Protein AF-A0A3M0ZA33-F1 (afdb_monomer)

Structure (mmCIF, N/CA/C/O backbone):
data_AF-A0A3M0ZA33-F1
#
_entry.id   AF-A0A3M0ZA33-F1
#
loop_
_atom_site.group_PDB
_atom_site.id
_atom_site.type_symbol
_atom_site.label_atom_id
_atom_site.label_alt_id
_atom_site.label_comp_id
_atom_site.label_asym_id
_atom_site.label_entity_id
_atom_site.label_seq_id
_atom_site.pdbx_PDB_ins_code
_atom_site.Cartn_x
_atom_site.Cartn_y
_atom_site.Cartn_z
_atom_site.occupancy
_atom_site.B_iso_or_equiv
_atom_site.auth_seq_id
_atom_site.auth_comp_id
_atom_site.auth_asym_id
_atom_site.auth_atom_id
_atom_site.pdbx_PDB_model_num
ATOM 1 N N . MET A 1 1 ? -19.987 24.456 12.838 1.00 67.31 1 MET A N 1
ATOM 2 C CA . MET A 1 1 ? -18.966 23.766 13.658 1.00 67.31 1 MET A CA 1
ATOM 3 C C . MET A 1 1 ? -17.889 23.270 12.696 1.00 67.31 1 MET A C 1
ATOM 5 O O . MET A 1 1 ? -18.272 22.748 11.658 1.00 67.31 1 MET A O 1
ATOM 9 N N . ARG A 1 2 ? -16.591 23.514 12.932 1.00 78.69 2 ARG A N 1
ATOM 10 C CA . ARG A 1 2 ? -15.532 22.950 12.068 1.00 78.69 2 ARG A CA 1
ATOM 11 C C . ARG A 1 2 ? -15.265 21.518 12.525 1.00 78.69 2 ARG A C 1
ATOM 13 O O . ARG A 1 2 ? -15.065 21.309 13.717 1.00 78.69 2 ARG A O 1
ATOM 20 N N . HIS A 1 3 ? -15.289 20.563 11.603 1.00 82.31 3 HIS A N 1
ATOM 21 C CA . HIS A 1 3 ? -14.867 19.199 11.903 1.00 82.31 3 HIS A CA 1
ATOM 22 C C . HIS A 1 3 ? -13.353 19.179 12.175 1.00 82.31 3 HIS A C 1
ATOM 24 O O . HIS A 1 3 ? -12.623 19.947 11.538 1.00 82.31 3 HIS A O 1
ATOM 30 N N . PRO A 1 4 ? -12.877 18.360 13.128 1.00 87.25 4 PRO A N 1
ATOM 31 C CA . PRO A 1 4 ? -11.447 18.200 13.361 1.00 87.25 4 PRO A CA 1
ATOM 32 C C . PRO A 1 4 ? -10.762 17.607 12.120 1.00 87.25 4 PRO A C 1
ATOM 34 O O . PRO A 1 4 ? -11.364 16.828 11.382 1.00 87.25 4 PRO A O 1
ATOM 37 N N . ILE A 1 5 ? -9.507 18.000 11.888 1.00 91.44 5 ILE A N 1
ATOM 38 C CA . ILE A 1 5 ? -8.664 17.492 10.798 1.00 91.44 5 ILE A CA 1
ATOM 39 C C . ILE A 1 5 ? -7.505 16.730 11.431 1.00 91.44 5 ILE A C 1
ATOM 41 O O . ILE A 1 5 ? -6.729 17.313 12.189 1.00 91.44 5 ILE A O 1
ATOM 45 N N . PHE A 1 6 ? -7.373 15.452 11.085 1.00 93.38 6 PHE A N 1
ATOM 46 C CA . PHE A 1 6 ? -6.286 14.587 11.537 1.00 93.38 6 PHE A CA 1
ATOM 47 C C . PHE A 1 6 ? -5.351 14.264 10.370 1.00 93.38 6 PHE A C 1
ATOM 49 O O . PHE A 1 6 ? -5.791 1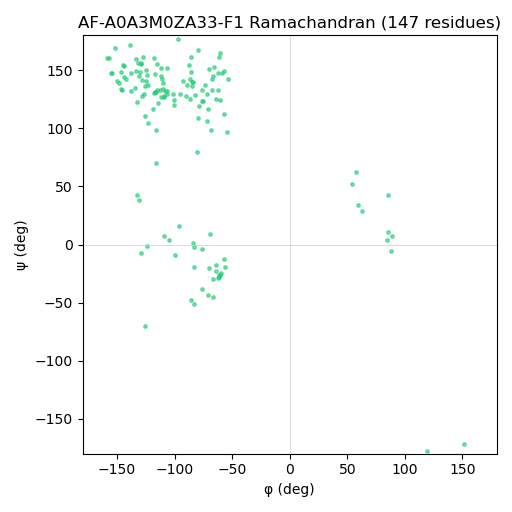4.063 9.239 1.00 93.38 6 PHE A O 1
ATOM 56 N N . SER A 1 7 ? -4.044 14.263 10.633 1.00 93.94 7 SER A N 1
ATOM 57 C CA . SER A 1 7 ? -3.027 13.918 9.634 1.00 93.94 7 SER A CA 1
ATOM 58 C C . SER A 1 7 ? -2.661 12.446 9.758 1.00 93.94 7 SER A C 1
ATOM 60 O O . SER A 1 7 ? -2.321 12.003 10.848 1.00 93.94 7 SER A O 1
ATOM 62 N N . ILE A 1 8 ? -2.686 11.719 8.641 1.00 96.12 8 ILE A N 1
ATOM 63 C CA . ILE A 1 8 ? -2.324 10.295 8.608 1.00 96.12 8 ILE A CA 1
ATOM 64 C C . ILE A 1 8 ? -0.808 10.129 8.502 1.00 96.12 8 ILE A C 1
ATOM 66 O O . ILE A 1 8 ? -0.199 9.400 9.271 1.00 96.12 8 ILE A O 1
ATOM 70 N N . ALA A 1 9 ? -0.180 10.808 7.540 1.00 95.94 9 ALA A N 1
ATOM 71 C CA . ALA A 1 9 ? 1.245 10.672 7.271 1.00 95.94 9 ALA A CA 1
ATOM 72 C C . ALA A 1 9 ? 1.867 12.015 6.889 1.00 95.94 9 ALA A C 1
ATOM 74 O O . ALA A 1 9 ? 1.278 12.812 6.155 1.00 95.94 9 ALA A O 1
ATOM 75 N N . LYS A 1 10 ? 3.099 12.238 7.345 1.00 95.31 10 LYS A N 1
ATOM 76 C CA . LYS A 1 10 ? 3.954 13.343 6.913 1.00 95.31 10 LYS A CA 1
ATOM 77 C C . LYS A 1 10 ? 5.397 12.870 6.924 1.00 95.31 10 LYS A C 1
ATOM 79 O O . LYS A 1 10 ? 5.849 12.288 7.903 1.00 95.31 10 LYS A O 1
ATOM 84 N N . HIS A 1 11 ? 6.129 13.150 5.854 1.00 94.75 11 HIS A N 1
ATOM 85 C CA . HIS A 1 11 ? 7.556 12.863 5.781 1.00 94.75 11 HIS A CA 1
ATOM 86 C C . HIS A 1 11 ? 8.312 14.144 5.411 1.00 94.75 11 HIS A C 1
ATOM 88 O O . HIS A 1 11 ? 7.849 14.867 4.529 1.00 94.75 11 HIS A O 1
ATOM 94 N N . PRO A 1 12 ? 9.452 14.463 6.054 1.00 94.69 12 PRO A N 1
ATOM 95 C CA . PRO A 1 12 ? 10.143 15.737 5.833 1.00 94.69 12 PRO A CA 1
ATOM 96 C C . PRO A 1 12 ? 10.729 15.880 4.422 1.00 94.69 12 PRO A C 1
ATOM 98 O O . PRO A 1 12 ? 10.844 16.991 3.918 1.00 94.69 12 PRO A O 1
ATOM 101 N N . THR A 1 13 ? 11.112 14.764 3.796 1.00 93.75 13 THR A N 1
ATOM 102 C CA . THR A 1 13 ? 11.897 14.756 2.547 1.00 93.75 13 THR A CA 1
ATOM 103 C C . THR A 1 13 ? 11.322 13.884 1.435 1.00 93.75 13 THR A C 1
ATOM 105 O O . THR A 1 13 ? 11.853 13.899 0.330 1.00 93.75 13 THR A O 1
ATOM 108 N N . MET A 1 14 ? 10.272 13.106 1.713 1.00 94.25 14 MET A N 1
ATOM 109 C CA . MET A 1 14 ? 9.725 12.148 0.748 1.00 94.25 14 MET A CA 1
ATOM 110 C C . MET A 1 14 ? 8.356 12.615 0.284 1.00 94.25 14 MET A C 1
ATOM 112 O O . MET A 1 14 ? 7.555 13.120 1.070 1.00 94.25 14 MET A O 1
ATOM 116 N N . TYR A 1 15 ? 8.091 12.401 -0.995 1.00 95.25 15 TYR A N 1
ATOM 117 C CA . TYR A 1 15 ? 6.796 12.610 -1.607 1.00 95.25 15 TYR A CA 1
ATOM 118 C C . TYR A 1 15 ? 5.846 11.480 -1.204 1.00 95.25 15 TYR A C 1
ATOM 120 O O . TYR A 1 15 ? 6.151 10.303 -1.414 1.00 95.25 15 TYR A O 1
ATOM 128 N N . LEU A 1 16 ? 4.706 11.848 -0.615 1.00 97.44 16 LEU A N 1
ATOM 129 C CA . LEU A 1 16 ? 3.631 10.931 -0.245 1.00 97.44 16 LEU A CA 1
ATOM 130 C C . LEU A 1 16 ? 2.442 11.164 -1.175 1.00 97.44 16 LEU A C 1
ATOM 132 O O . LEU A 1 16 ? 2.000 12.304 -1.322 1.00 97.44 16 LEU A O 1
ATOM 136 N N . ALA A 1 17 ? 1.936 10.110 -1.811 1.00 96.56 17 ALA A N 1
ATOM 137 C CA . ALA A 1 17 ? 0.867 10.242 -2.794 1.00 96.56 17 ALA A CA 1
ATOM 138 C C . ALA A 1 17 ? -0.014 9.008 -2.911 1.00 96.56 17 ALA A C 1
ATOM 140 O O . ALA A 1 17 ? 0.311 7.935 -2.407 1.00 96.56 17 ALA A O 1
ATOM 141 N N . PHE A 1 18 ? -1.116 9.197 -3.636 1.00 97.19 18 PHE A N 1
ATOM 142 C CA . PHE A 1 18 ? -2.110 8.172 -3.936 1.00 97.19 18 PHE A CA 1
ATOM 143 C C . PHE A 1 18 ? -2.647 7.474 -2.681 1.00 97.19 18 PHE A C 1
ATOM 145 O O . PHE A 1 18 ? -2.576 6.247 -2.606 1.00 97.19 18 PHE A O 1
ATOM 152 N N . PRO A 1 19 ? -3.124 8.242 -1.680 1.00 97.94 19 PRO A N 1
ATOM 153 C CA . PRO A 1 19 ? -3.726 7.639 -0.511 1.00 97.94 19 PRO A CA 1
ATOM 154 C C . PRO A 1 19 ? -5.026 6.929 -0.893 1.00 97.94 19 PRO A C 1
ATOM 156 O O . PRO A 1 19 ? -5.777 7.423 -1.735 1.00 97.94 19 PRO A O 1
ATOM 159 N N . ASP A 1 20 ? -5.299 5.814 -0.233 1.00 98.56 20 ASP A N 1
ATOM 160 C CA . ASP A 1 20 ? -6.596 5.144 -0.272 1.00 98.56 20 ASP A CA 1
ATOM 161 C C . ASP A 1 20 ? -6.903 4.520 1.091 1.00 98.56 20 ASP A C 1
ATOM 163 O O . ASP A 1 20 ? -5.985 4.236 1.867 1.00 98.56 20 ASP A O 1
ATOM 167 N N . LEU A 1 21 ? -8.188 4.342 1.391 1.00 97.69 21 LEU A N 1
ATOM 168 C CA . LEU A 1 21 ? -8.685 3.874 2.680 1.00 97.69 21 LEU A CA 1
ATOM 169 C C . LEU A 1 21 ? -9.643 2.698 2.506 1.00 97.69 21 LEU A C 1
ATOM 171 O O . LEU A 1 21 ? -10.520 2.720 1.648 1.00 97.69 21 LEU A O 1
ATOM 175 N N . THR A 1 22 ? -9.551 1.726 3.409 1.00 98.19 22 THR A N 1
ATOM 176 C CA . THR A 1 22 ? -10.608 0.732 3.619 1.00 98.19 22 THR A CA 1
ATOM 177 C C . THR A 1 22 ? -10.882 0.557 5.108 1.00 98.19 22 THR A C 1
ATOM 179 O O . THR A 1 22 ? -10.042 0.885 5.947 1.00 98.19 22 THR A O 1
ATOM 182 N N . MET A 1 23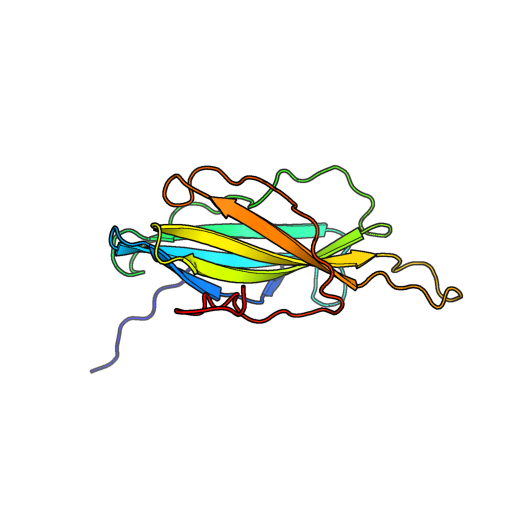 ? -12.057 0.033 5.447 1.00 98.12 23 MET A N 1
ATOM 183 C CA . MET A 1 23 ? -12.417 -0.333 6.814 1.00 98.12 23 MET A CA 1
ATOM 184 C C . MET A 1 23 ? -12.639 -1.837 6.888 1.00 98.12 23 MET A C 1
ATOM 186 O O . MET A 1 23 ? -13.340 -2.403 6.048 1.00 98.12 23 MET A O 1
ATOM 190 N N . THR A 1 24 ? -12.040 -2.500 7.868 1.00 97.25 24 THR A N 1
ATOM 191 C CA . THR A 1 24 ? -12.245 -3.934 8.092 1.00 97.25 24 THR A CA 1
ATOM 192 C C . THR A 1 24 ? -13.560 -4.178 8.828 1.00 97.25 24 THR A C 1
ATOM 194 O O . THR A 1 24 ? -14.155 -3.260 9.398 1.00 97.25 24 THR A O 1
ATOM 197 N N . HIS A 1 25 ? -14.024 -5.428 8.877 1.00 95.38 25 HIS A N 1
ATOM 198 C CA . HIS A 1 25 ? -15.242 -5.775 9.620 1.00 95.38 25 HIS A CA 1
ATOM 199 C C . HIS A 1 25 ? -15.128 -5.547 11.135 1.00 95.38 25 HIS A C 1
ATOM 201 O O . HIS A 1 25 ? -16.148 -5.449 11.812 1.00 95.38 25 HIS A O 1
ATOM 207 N N . THR A 1 26 ? -13.910 -5.418 11.673 1.00 94.50 26 THR A N 1
ATOM 208 C CA . THR A 1 26 ? -13.692 -5.067 13.084 1.00 94.50 26 THR A CA 1
ATOM 209 C C . THR A 1 26 ? -13.756 -3.558 13.338 1.00 94.50 26 THR A C 1
ATOM 211 O O . THR A 1 26 ? -13.587 -3.137 14.477 1.00 94.50 26 THR A O 1
ATOM 214 N N . GLY A 1 27 ? -13.956 -2.737 12.299 1.00 96.88 27 GLY A N 1
ATOM 215 C CA . GLY A 1 27 ? -13.965 -1.274 12.390 1.00 96.88 27 GLY A CA 1
ATOM 216 C C . GLY A 1 27 ? -12.583 -0.617 12.321 1.00 96.88 27 GLY A C 1
ATOM 217 O O . GLY A 1 27 ? -12.495 0.603 12.437 1.00 96.88 27 GLY A O 1
ATOM 218 N N . ARG A 1 28 ? -11.506 -1.387 12.101 1.00 97.94 28 ARG A N 1
ATOM 219 C CA . ARG A 1 28 ? -10.161 -0.832 11.891 1.00 97.94 28 ARG A CA 1
ATOM 220 C C . ARG A 1 28 ? -10.096 -0.162 10.523 1.00 97.94 28 ARG A C 1
ATOM 222 O O . ARG A 1 28 ? -10.433 -0.784 9.515 1.00 97.94 28 ARG A O 1
ATOM 229 N N . LEU A 1 29 ? -9.624 1.078 10.474 1.00 98.44 29 LEU A N 1
ATOM 230 C CA . LEU A 1 29 ? -9.294 1.757 9.223 1.00 98.44 29 LEU A CA 1
ATOM 231 C C . LEU A 1 29 ? -7.876 1.387 8.805 1.00 98.44 29 LEU A C 1
ATOM 233 O O . LEU A 1 29 ? -6.972 1.428 9.630 1.00 98.44 29 LEU A O 1
ATOM 237 N N . TRP A 1 30 ? -7.674 1.103 7.525 1.00 98.50 30 TRP A N 1
ATOM 238 C CA . TRP A 1 30 ? -6.358 0.980 6.904 1.00 98.50 30 TRP A CA 1
ATOM 239 C C . TRP A 1 30 ? -6.198 2.046 5.832 1.00 98.50 30 TRP A C 1
ATOM 241 O O . TRP A 1 30 ? -7.068 2.192 4.979 1.00 98.50 30 TRP A O 1
ATOM 251 N N . CYS A 1 31 ? -5.075 2.759 5.864 1.00 98.56 31 CYS A N 1
ATOM 252 C CA . CYS A 1 31 ? -4.646 3.715 4.853 1.00 98.56 31 CYS A CA 1
ATOM 253 C C . CYS A 1 31 ? -3.422 3.168 4.134 1.00 98.56 31 CYS A C 1
ATOM 255 O O . CYS A 1 31 ? -2.431 2.856 4.794 1.00 98.56 31 CYS A O 1
ATOM 257 N N . CYS A 1 32 ? -3.463 3.100 2.805 1.00 98.44 32 CYS A N 1
ATOM 258 C CA . CYS A 1 32 ? -2.274 2.869 1.994 1.00 98.44 32 CYS A CA 1
ATOM 259 C C . CYS A 1 32 ? -1.844 4.143 1.280 1.00 98.44 32 CYS A C 1
ATOM 261 O O . CYS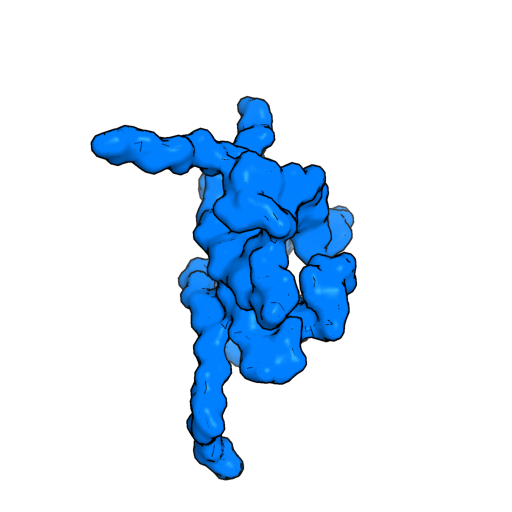 A 1 32 ? -2.682 4.976 0.950 1.00 98.44 32 CYS A O 1
ATOM 263 N N . TYR A 1 33 ? -0.555 4.280 0.989 1.00 98.25 33 TYR A N 1
ATOM 264 C CA . TYR A 1 33 ? -0.033 5.348 0.139 1.00 98.25 33 TYR A CA 1
ATOM 265 C C . TYR A 1 33 ? 1.329 4.970 -0.435 1.00 98.25 33 TYR A C 1
ATOM 267 O O . TYR A 1 33 ? 2.047 4.108 0.077 1.00 98.25 33 TYR A O 1
ATOM 275 N N . ASN A 1 34 ? 1.714 5.648 -1.507 1.00 95.50 34 ASN A N 1
ATOM 276 C CA . ASN A 1 34 ? 3.065 5.588 -2.030 1.00 95.50 34 ASN A CA 1
ATOM 277 C C . ASN A 1 34 ? 3.977 6.572 -1.299 1.00 95.50 34 ASN A C 1
ATOM 279 O O . ASN A 1 34 ? 3.591 7.713 -1.044 1.00 95.50 34 ASN A O 1
ATOM 283 N N . ARG A 1 35 ? 5.210 6.143 -1.029 1.00 94.31 35 ARG A N 1
ATOM 284 C CA . ARG A 1 35 ? 6.315 6.996 -0.599 1.00 94.31 35 ARG A CA 1
ATOM 285 C C . ARG A 1 35 ? 7.434 6.904 -1.626 1.00 94.31 35 ARG A C 1
ATOM 287 O O . ARG A 1 35 ? 8.023 5.837 -1.782 1.00 94.31 35 ARG A O 1
ATOM 294 N N . CYS A 1 36 ? 7.765 8.012 -2.281 1.00 90.44 36 CYS A N 1
ATOM 295 C CA . CYS A 1 36 ? 8.897 8.082 -3.204 1.00 90.44 36 CYS A CA 1
ATOM 296 C C . CYS A 1 36 ? 9.693 9.381 -3.049 1.00 90.44 36 CYS A C 1
ATOM 298 O O . CYS A 1 36 ? 9.297 10.279 -2.310 1.00 90.44 36 CYS A O 1
ATOM 300 N N . LYS A 1 37 ? 10.849 9.484 -3.710 1.00 88.06 37 LYS A N 1
ATOM 301 C CA . LYS A 1 37 ? 11.711 10.670 -3.592 1.00 88.06 37 LYS A CA 1
ATOM 302 C C . LYS A 1 37 ? 11.061 11.917 -4.197 1.00 88.06 37 LYS A C 1
ATOM 304 O O . LYS A 1 37 ? 11.055 12.977 -3.581 1.00 88.06 37 LYS A O 1
ATOM 309 N N . HIS A 1 38 ? 10.475 11.786 -5.384 1.00 87.50 38 HIS A N 1
ATOM 310 C CA . HIS A 1 38 ? 9.695 12.838 -6.037 1.00 87.50 38 HIS A CA 1
ATOM 311 C C . HIS A 1 38 ? 8.729 12.215 -7.054 1.00 87.50 38 HIS A C 1
ATOM 313 O O . HIS A 1 38 ? 8.963 11.101 -7.518 1.00 87.50 38 HIS A O 1
ATOM 319 N N . HIS A 1 39 ? 7.677 12.922 -7.474 1.00 82.50 39 HIS A N 1
ATOM 320 C CA . HIS A 1 39 ? 6.714 12.371 -8.440 1.00 82.50 39 HIS A CA 1
ATOM 321 C C . HIS A 1 39 ? 7.350 11.979 -9.796 1.00 82.50 39 HIS A C 1
ATOM 323 O O . HIS A 1 39 ? 6.853 11.077 -10.472 1.00 82.50 39 HIS A O 1
ATOM 329 N N . HIS A 1 40 ? 8.484 12.603 -10.147 1.00 81.25 40 HIS A N 1
ATOM 330 C CA . HIS A 1 40 ? 9.333 12.260 -11.301 1.00 81.25 40 HIS A CA 1
ATOM 331 C C . HIS A 1 40 ? 10.576 11.415 -10.962 1.00 81.25 40 HIS A C 1
ATOM 333 O O . HIS A 1 40 ? 11.254 10.960 -11.879 1.00 81.25 40 HIS A O 1
ATOM 339 N N . ASP A 1 41 ? 10.895 11.215 -9.680 1.00 83.25 41 ASP A N 1
ATOM 340 C CA . ASP A 1 41 ? 12.061 10.442 -9.234 1.00 83.25 41 ASP A CA 1
ATOM 341 C C . ASP A 1 41 ? 11.589 9.204 -8.466 1.00 83.25 41 ASP A C 1
ATOM 343 O O . ASP A 1 41 ? 11.239 9.256 -7.282 1.00 83.25 41 ASP A O 1
ATOM 347 N N . ARG A 1 42 ? 11.569 8.082 -9.187 1.00 83.94 42 ARG A N 1
ATOM 348 C CA . ARG A 1 42 ? 11.165 6.768 -8.681 1.00 83.94 42 ARG A CA 1
ATOM 349 C C . ARG A 1 42 ? 12.351 5.918 -8.239 1.00 83.94 42 ARG A C 1
ATOM 351 O O . ARG A 1 42 ? 12.167 4.725 -8.040 1.00 83.94 42 ARG A O 1
ATOM 358 N N . SER A 1 43 ? 13.524 6.535 -8.038 1.00 79.06 43 SER A N 1
ATOM 359 C CA . SER A 1 43 ? 14.732 5.834 -7.586 1.00 79.06 43 SER A CA 1
ATOM 360 C C . SER A 1 43 ? 14.576 5.155 -6.220 1.00 79.06 43 SER A C 1
ATOM 362 O O . SER A 1 43 ? 15.228 4.169 -5.906 1.00 79.06 43 SER A O 1
ATOM 364 N N . VAL A 1 44 ? 13.671 5.678 -5.400 1.00 81.06 44 VAL A N 1
ATOM 365 C CA . VAL A 1 44 ? 13.248 5.060 -4.149 1.00 81.06 44 VAL A CA 1
ATOM 366 C C . VAL A 1 44 ? 11.736 5.113 -4.131 1.00 81.06 44 VAL A C 1
ATOM 368 O O . VAL A 1 44 ? 11.158 6.195 -4.254 1.00 81.06 44 VAL A O 1
ATOM 371 N N . THR A 1 45 ? 11.092 3.958 -3.998 1.00 87.12 45 THR A N 1
ATOM 372 C CA . THR A 1 45 ? 9.635 3.856 -3.926 1.00 87.12 45 THR A CA 1
ATOM 373 C C . THR A 1 45 ? 9.209 2.683 -3.054 1.00 87.12 45 THR A C 1
ATOM 375 O O . THR A 1 45 ? 9.790 1.602 -3.110 1.00 87.12 45 THR A O 1
ATOM 378 N N . GLN A 1 46 ? 8.180 2.887 -2.244 1.00 91.06 46 GLN A N 1
ATOM 379 C CA . GLN A 1 46 ? 7.601 1.830 -1.429 1.00 91.06 46 GLN A CA 1
ATOM 380 C C . GLN A 1 46 ? 6.139 2.152 -1.132 1.00 91.06 46 GLN A C 1
ATOM 382 O O . GLN A 1 46 ? 5.759 3.322 -1.025 1.00 91.06 46 GLN A O 1
ATOM 387 N N . ILE A 1 47 ? 5.321 1.110 -1.012 1.00 95.69 47 ILE A N 1
ATOM 388 C CA . ILE A 1 47 ? 3.944 1.236 -0.544 1.00 95.69 47 ILE A CA 1
ATOM 389 C C . ILE A 1 47 ? 3.939 1.084 0.971 1.00 95.69 47 ILE A C 1
ATOM 391 O O . ILE A 1 47 ? 4.489 0.118 1.499 1.00 95.69 47 ILE A O 1
ATOM 395 N N . PHE A 1 48 ? 3.329 2.048 1.648 1.00 97.19 48 PHE A N 1
ATOM 396 C CA . PHE A 1 48 ? 3.153 2.059 3.092 1.00 97.19 48 PHE A CA 1
ATOM 397 C C . PHE A 1 48 ? 1.691 1.887 3.462 1.00 97.19 48 PHE A C 1
ATOM 399 O O . PHE A 1 48 ? 0.802 2.292 2.715 1.00 97.19 48 PHE A O 1
ATOM 406 N N . LEU A 1 49 ? 1.492 1.311 4.639 1.00 98.19 49 LEU A N 1
ATOM 407 C CA . LEU A 1 49 ? 0.235 1.077 5.312 1.00 98.19 49 LEU A CA 1
ATOM 408 C C . LEU A 1 49 ? 0.300 1.700 6.709 1.00 98.19 49 LEU A C 1
ATOM 410 O O . LEU A 1 49 ? 1.328 1.626 7.382 1.00 98.19 49 LEU A O 1
ATOM 414 N N . GLN A 1 50 ? -0.798 2.296 7.150 1.00 98.44 50 GLN A N 1
ATOM 415 C CA . GLN A 1 50 ? -1.030 2.672 8.545 1.00 98.44 50 GLN A CA 1
ATOM 416 C C . GLN A 1 50 ? -2.467 2.327 8.900 1.00 98.44 50 GLN A C 1
ATOM 418 O O . GLN A 1 50 ? -3.345 2.436 8.041 1.00 98.44 50 GLN A O 1
ATOM 423 N N . TYR A 1 51 ? -2.719 1.958 10.151 1.00 98.50 51 TYR A N 1
ATOM 424 C CA . TYR A 1 51 ? -4.071 1.692 10.622 1.00 98.50 51 TYR A CA 1
ATOM 425 C C . TYR A 1 51 ? -4.504 2.641 11.731 1.00 98.50 51 TYR A C 1
ATOM 427 O O . TYR A 1 51 ? -3.676 3.248 12.408 1.00 98.50 51 TYR A O 1
ATOM 435 N N . SER A 1 52 ? -5.814 2.740 11.922 1.00 98.44 52 SER A N 1
ATOM 436 C CA . SER A 1 52 ? -6.442 3.451 13.029 1.00 98.44 52 SER A CA 1
ATOM 437 C C . SER A 1 52 ? -7.559 2.599 13.625 1.00 98.44 52 SER A C 1
ATOM 439 O O . SER A 1 52 ? -8.381 2.042 12.896 1.00 98.44 52 SER A O 1
ATOM 441 N N . ASP A 1 53 ? -7.588 2.533 14.955 1.00 98.00 53 ASP A N 1
ATOM 442 C CA . ASP A 1 53 ? -8.630 1.860 15.742 1.00 98.00 53 ASP A CA 1
ATOM 443 C C . ASP A 1 53 ? -9.592 2.864 16.414 1.00 98.00 53 ASP A C 1
ATOM 445 O O . ASP A 1 53 ? -10.483 2.477 17.167 1.00 98.00 53 ASP A O 1
ATOM 449 N N . ASP A 1 54 ? -9.429 4.164 16.145 1.00 96.94 54 ASP A N 1
ATOM 450 C CA . ASP A 1 54 ? -10.162 5.267 16.780 1.00 96.94 54 ASP A CA 1
ATOM 451 C C . ASP A 1 54 ? -10.746 6.256 15.752 1.00 96.94 54 ASP A C 1
ATOM 453 O O . ASP A 1 54 ? -10.785 7.475 15.956 1.00 96.94 54 ASP A O 1
ATOM 457 N N . TRP A 1 55 ? -11.227 5.705 14.633 1.00 93.88 55 TRP A N 1
ATOM 458 C CA . TRP A 1 55 ? -11.907 6.438 13.557 1.00 93.88 55 TRP A CA 1
ATOM 459 C C . TRP A 1 55 ? -11.056 7.541 12.910 1.00 93.88 55 TRP A C 1
ATOM 461 O O . TRP A 1 55 ? -11.567 8.570 12.468 1.00 93.88 55 TRP A O 1
ATOM 471 N N . GLY A 1 56 ? -9.748 7.309 12.819 1.00 95.62 56 GLY A N 1
ATOM 472 C CA . GLY A 1 56 ? -8.797 8.192 12.149 1.00 95.62 56 GLY A CA 1
ATOM 473 C C . GLY A 1 56 ? -8.270 9.322 13.029 1.00 95.62 56 GLY A C 1
ATOM 474 O O . GLY A 1 56 ? -7.620 10.226 12.497 1.00 95.62 56 GLY A O 1
ATOM 475 N N . THR A 1 57 ? -8.530 9.276 14.340 1.00 95.94 57 THR A N 1
ATOM 476 C CA . THR A 1 57 ? -8.021 10.257 15.311 1.00 95.94 57 THR A CA 1
ATOM 477 C C . THR A 1 57 ? -6.516 10.077 15.517 1.00 95.94 57 THR A C 1
ATOM 479 O O . THR A 1 57 ? -5.767 11.057 15.500 1.00 95.94 57 THR A O 1
ATOM 482 N N . THR A 1 58 ? -6.063 8.830 15.650 1.00 97.25 58 THR A N 1
ATOM 483 C CA . THR A 1 58 ? -4.655 8.431 15.730 1.00 97.25 58 THR A CA 1
ATOM 484 C C . THR A 1 58 ? -4.348 7.312 14.736 1.00 97.25 58 THR A C 1
ATOM 486 O O . THR A 1 58 ? -5.238 6.585 14.294 1.00 97.25 58 THR A O 1
ATOM 489 N N . TRP A 1 59 ? -3.077 7.209 14.344 1.00 98.25 59 TRP A N 1
ATOM 490 C CA . TRP A 1 59 ? -2.596 6.256 13.344 1.00 98.25 59 TRP A CA 1
ATOM 491 C C . TRP A 1 59 ? -1.364 5.521 13.866 1.00 98.25 59 TRP A C 1
ATOM 493 O O . TRP A 1 59 ? -0.561 6.098 14.601 1.00 98.25 59 TRP A O 1
ATOM 503 N N . SER A 1 60 ? -1.231 4.249 13.495 1.00 98.25 60 SER A N 1
ATOM 504 C CA . SER A 1 60 ? -0.041 3.441 13.760 1.00 98.25 60 SER A CA 1
ATOM 505 C C . SER A 1 60 ? 1.199 4.037 13.096 1.00 98.25 60 SER A C 1
ATOM 507 O O . SER A 1 60 ? 1.090 4.812 12.150 1.00 98.25 60 SER A O 1
ATOM 509 N N . GLU A 1 61 ? 2.384 3.580 13.502 1.00 97.12 61 GLU A N 1
ATOM 510 C CA . GLU A 1 61 ? 3.600 3.838 12.726 1.00 97.12 61 GLU A CA 1
ATOM 511 C C . GLU A 1 61 ? 3.469 3.302 11.282 1.00 97.12 61 GLU A C 1
ATOM 513 O O . GLU A 1 61 ? 2.785 2.289 11.068 1.00 97.12 61 GLU A O 1
ATOM 518 N N . PRO A 1 62 ? 4.127 3.931 10.286 1.00 96.56 62 PRO A N 1
ATOM 519 C CA . PRO A 1 62 ? 4.147 3.448 8.910 1.00 96.56 62 PRO A CA 1
ATOM 520 C C . PRO A 1 62 ? 4.767 2.057 8.780 1.00 96.56 62 PRO A C 1
ATOM 522 O O . PRO A 1 62 ? 5.938 1.850 9.099 1.00 96.56 62 PRO A O 1
ATOM 525 N N . GLN A 1 63 ? 4.014 1.126 8.201 1.00 95.50 63 GLN A N 1
ATOM 526 C CA . GLN A 1 63 ? 4.462 -0.231 7.907 1.00 95.50 63 GLN A CA 1
ATOM 527 C C . GLN A 1 63 ? 4.549 -0.437 6.396 1.00 95.50 63 GLN A C 1
ATOM 529 O O . GLN A 1 63 ? 3.629 -0.056 5.674 1.00 95.50 63 GLN A O 1
ATOM 534 N N . PRO A 1 64 ? 5.637 -1.002 5.864 1.00 94.44 64 PRO A N 1
ATOM 535 C CA . PRO A 1 64 ? 5.701 -1.261 4.438 1.00 94.44 64 PRO A CA 1
ATOM 536 C C . PRO A 1 64 ? 4.792 -2.448 4.066 1.00 94.44 64 PRO A C 1
ATOM 538 O O . PRO A 1 64 ? 4.800 -3.465 4.750 1.00 94.44 64 PRO A O 1
ATOM 541 N N . LEU A 1 65 ? 4.046 -2.348 2.957 1.00 95.19 65 LEU A N 1
ATOM 542 C CA . LEU A 1 65 ? 3.241 -3.466 2.417 1.00 95.19 65 LEU A CA 1
ATOM 543 C C . LEU A 1 65 ? 4.123 -4.669 2.037 1.00 95.19 65 LEU A C 1
ATOM 545 O O . LEU A 1 65 ? 3.683 -5.814 2.025 1.00 95.19 65 LEU A O 1
ATOM 549 N N . MET A 1 66 ? 5.376 -4.387 1.692 1.00 83.75 66 MET A N 1
ATOM 550 C CA . MET A 1 66 ? 6.380 -5.367 1.316 1.00 83.75 66 MET A CA 1
ATOM 551 C C . MET A 1 66 ? 7.756 -4.907 1.779 1.00 83.75 66 MET A C 1
ATOM 553 O O . MET A 1 66 ? 8.056 -3.706 1.775 1.00 83.75 66 MET A O 1
ATOM 557 N N . GLU A 1 67 ? 8.623 -5.859 2.106 1.00 71.94 67 GLU A N 1
ATOM 558 C CA . GLU A 1 67 ? 10.032 -5.548 2.301 1.00 71.94 67 GLU A CA 1
ATOM 559 C C . GLU A 1 67 ? 10.583 -4.826 1.070 1.00 71.94 67 GLU A C 1
ATOM 561 O O . GLU A 1 67 ? 10.199 -5.097 -0.075 1.00 71.94 67 GLU A O 1
ATOM 566 N N . CYS A 1 68 ? 11.461 -3.855 1.316 1.00 62.09 68 CYS A N 1
ATOM 567 C CA . CYS A 1 68 ? 12.183 -3.222 0.232 1.00 62.09 68 CYS A CA 1
ATOM 568 C C . CYS A 1 68 ? 13.134 -4.275 -0.325 1.00 62.09 68 CYS A C 1
ATOM 570 O O . CYS A 1 68 ? 14.188 -4.533 0.246 1.00 62.09 68 CYS A O 1
ATOM 572 N N . LEU A 1 69 ? 12.741 -4.924 -1.412 1.00 51.69 69 LEU A N 1
ATOM 573 C CA . LEU A 1 69 ? 13.687 -5.698 -2.188 1.00 51.69 69 LEU A CA 1
ATOM 574 C C . LEU A 1 69 ? 14.706 -4.695 -2.734 1.00 51.69 69 LEU A C 1
ATOM 576 O O . LEU A 1 69 ? 14.295 -3.708 -3.350 1.00 51.69 69 LEU A O 1
ATOM 580 N N . ASP A 1 70 ? 15.997 -4.919 -2.478 1.00 45.97 70 ASP A N 1
ATOM 581 C CA . ASP A 1 70 ?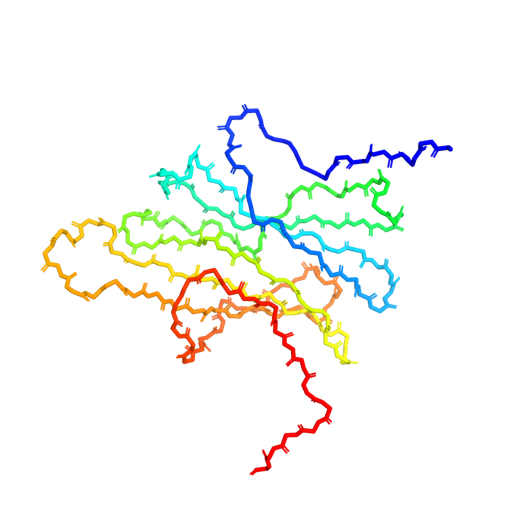 17.079 -4.213 -3.166 1.00 45.97 70 ASP A CA 1
ATOM 582 C C . ASP A 1 70 ? 16.849 -4.405 -4.664 1.00 45.97 70 ASP A C 1
ATOM 584 O O . ASP A 1 70 ? 17.098 -5.455 -5.263 1.00 45.97 70 ASP A O 1
ATOM 588 N N . HIS A 1 71 ? 16.228 -3.408 -5.260 1.00 55.16 71 HIS A N 1
ATOM 589 C CA . HIS A 1 71 ? 15.887 -3.384 -6.656 1.00 55.16 71 HIS A CA 1
ATOM 590 C C . HIS A 1 71 ? 16.455 -2.100 -7.180 1.00 55.16 71 HIS A C 1
ATOM 592 O O . HIS A 1 71 ? 16.213 -1.033 -6.615 1.00 55.16 71 HIS A O 1
ATOM 598 N N . ASP A 1 72 ? 17.189 -2.226 -8.277 1.00 60.19 72 ASP A N 1
ATOM 599 C CA . ASP A 1 72 ? 17.444 -1.070 -9.093 1.00 60.19 72 ASP A CA 1
ATOM 600 C C . ASP A 1 72 ? 16.064 -0.512 -9.503 1.00 60.19 72 ASP A C 1
ATOM 602 O O . ASP A 1 72 ? 15.304 -1.183 -10.216 1.00 60.19 72 ASP A O 1
ATOM 606 N N . PRO A 1 73 ? 15.677 0.677 -9.020 1.00 58.19 73 PRO A N 1
ATOM 607 C CA . PRO A 1 73 ? 14.427 1.328 -9.411 1.00 58.19 73 PRO A CA 1
ATOM 608 C C . PRO A 1 73 ? 14.321 1.529 -10.929 1.00 58.19 73 PRO A C 1
ATOM 610 O O . PRO A 1 73 ? 13.230 1.734 -11.467 1.00 58.19 73 PRO A O 1
ATOM 613 N N . GLU A 1 74 ? 15.452 1.482 -11.636 1.00 61.12 74 GLU A N 1
ATOM 614 C CA . GLU A 1 74 ? 15.523 1.542 -13.086 1.00 61.12 74 GLU A CA 1
ATOM 615 C C . GLU A 1 74 ? 14.972 0.265 -13.753 1.00 61.12 74 GLU A C 1
ATOM 617 O O . GLU A 1 74 ? 14.535 0.328 -14.909 1.00 61.12 74 GLU A O 1
ATOM 622 N N . GLU A 1 75 ? 14.899 -0.858 -13.025 1.00 72.06 75 GLU A N 1
ATOM 623 C CA . GLU A 1 75 ? 14.271 -2.107 -13.466 1.00 72.06 75 GLU A CA 1
ATOM 624 C C . GLU A 1 75 ? 12.763 -2.143 -13.192 1.00 72.06 75 GLU A C 1
ATOM 626 O O . GLU A 1 75 ? 11.991 -2.506 -14.088 1.00 72.06 75 GLU A O 1
ATOM 631 N N . ARG A 1 76 ? 12.325 -1.787 -11.972 1.00 82.00 76 ARG A N 1
ATOM 632 C CA . ARG A 1 76 ? 10.905 -1.814 -11.573 1.00 82.00 76 ARG A CA 1
ATOM 633 C C . ARG A 1 76 ? 10.580 -0.855 -10.425 1.00 82.00 76 ARG A C 1
ATOM 635 O O . ARG A 1 76 ? 11.368 -0.712 -9.498 1.00 82.00 76 ARG A O 1
ATOM 642 N N . PHE A 1 77 ? 9.364 -0.310 -10.414 1.00 86.69 77 PHE A N 1
ATOM 643 C CA . PHE A 1 77 ? 8.836 0.427 -9.264 1.00 86.69 77 PHE A CA 1
ATOM 644 C C . PHE A 1 77 ? 7.334 0.210 -9.036 1.00 86.69 77 PHE A C 1
ATOM 646 O O . PHE A 1 77 ? 6.579 -0.080 -9.964 1.00 86.69 77 PHE A O 1
ATOM 653 N N . TRP A 1 78 ? 6.918 0.379 -7.779 1.00 89.75 78 TRP A N 1
ATOM 654 C CA . TRP A 1 78 ? 5.524 0.418 -7.330 1.00 89.75 78 TRP A CA 1
ATOM 655 C C . TRP A 1 78 ? 5.018 1.855 -7.303 1.00 89.75 78 TRP A C 1
ATOM 657 O O . TRP A 1 78 ? 5.769 2.754 -6.908 1.00 89.75 78 TRP A O 1
ATOM 667 N N . ASN A 1 79 ? 3.772 2.081 -7.713 1.00 92.19 79 ASN A N 1
ATOM 668 C CA . ASN A 1 79 ? 3.274 3.435 -7.938 1.00 92.19 79 ASN A CA 1
ATOM 669 C C . ASN A 1 79 ? 1.988 3.758 -7.173 1.00 92.19 79 ASN A C 1
ATOM 671 O O . ASN A 1 79 ? 2.051 4.566 -6.255 1.00 92.19 79 ASN A O 1
ATOM 675 N N . CYS A 1 80 ? 0.842 3.180 -7.522 1.00 96.06 80 CYS A N 1
ATOM 676 C CA . CYS A 1 80 ? -0.453 3.623 -7.020 1.00 96.06 80 CYS A CA 1
ATOM 677 C C . CYS A 1 80 ? -1.196 2.464 -6.331 1.00 96.06 80 CYS A C 1
ATOM 679 O O . CYS A 1 80 ? -1.688 1.564 -7.012 1.00 96.06 80 CYS A O 1
ATOM 681 N N . PRO A 1 81 ? -1.253 2.451 -4.986 1.00 97.75 81 PRO A N 1
ATOM 682 C CA . PRO A 1 81 ? -1.953 1.414 -4.242 1.00 97.75 81 PRO A CA 1
ATOM 683 C C . PRO A 1 81 ? -3.447 1.741 -4.079 1.00 97.75 81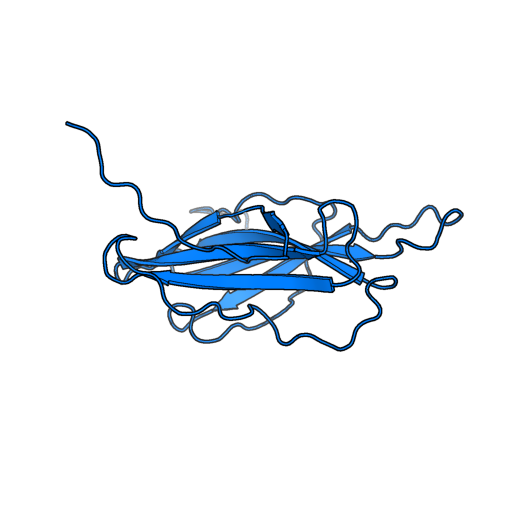 PRO A C 1
ATOM 685 O O . PRO A 1 81 ? -3.830 2.908 -3.970 1.00 97.75 81 PRO A O 1
ATOM 688 N N . ARG A 1 82 ? -4.288 0.708 -4.027 1.00 98.56 82 ARG A N 1
ATOM 689 C CA . ARG A 1 82 ? -5.692 0.776 -3.589 1.00 98.56 82 ARG A CA 1
ATOM 690 C C . ARG A 1 82 ? -5.986 -0.354 -2.623 1.00 98.56 82 ARG A C 1
ATOM 692 O O . ARG A 1 82 ? -5.400 -1.428 -2.764 1.00 98.56 82 ARG A O 1
ATOM 699 N N . LEU A 1 83 ? -6.905 -0.123 -1.693 1.00 98.56 83 LEU A N 1
ATOM 700 C CA . LEU A 1 83 ? -7.356 -1.110 -0.720 1.00 98.56 83 LEU A CA 1
ATOM 701 C C . LEU A 1 83 ? -8.838 -1.418 -0.901 1.00 98.56 83 LEU A C 1
ATOM 703 O O . LEU A 1 83 ? -9.642 -0.556 -1.244 1.00 98.56 83 LEU A O 1
ATOM 707 N N . SER A 1 84 ? -9.219 -2.658 -0.625 1.00 98.44 84 SER A N 1
ATOM 708 C CA . SER A 1 84 ? -10.624 -3.049 -0.532 1.00 98.44 84 SER A CA 1
ATOM 709 C C . SER A 1 84 ? -10.782 -4.140 0.519 1.00 98.44 84 SER A C 1
ATOM 711 O O . SER A 1 84 ? -10.005 -5.093 0.551 1.00 98.44 84 SER A O 1
ATOM 713 N N . THR A 1 85 ? -11.778 -4.001 1.389 1.00 98.12 85 THR A N 1
ATOM 714 C CA . THR A 1 85 ? -12.208 -5.085 2.281 1.00 98.12 85 THR A CA 1
ATOM 715 C C . THR A 1 85 ? -13.225 -5.940 1.536 1.00 98.12 85 THR A C 1
ATOM 717 O O . THR A 1 85 ? -14.214 -5.418 1.022 1.00 98.12 85 THR A O 1
ATOM 720 N N . LEU A 1 86 ? -12.968 -7.241 1.463 1.00 97.12 86 LEU A N 1
ATOM 721 C CA . LEU A 1 86 ? -13.834 -8.227 0.824 1.00 97.12 86 LEU A CA 1
ATOM 722 C C . LEU A 1 86 ? -14.900 -8.730 1.802 1.00 97.12 86 LEU A C 1
ATOM 724 O O . LEU A 1 86 ? -14.754 -8.620 3.021 1.00 97.12 86 LEU A O 1
ATOM 728 N N . SER A 1 87 ? -15.968 -9.320 1.273 1.00 95.31 87 SER A N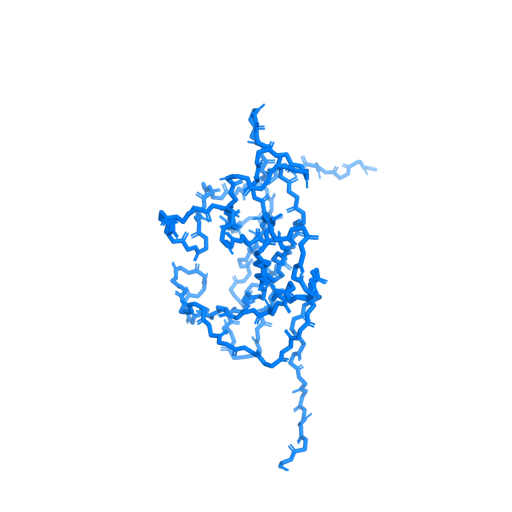 1
ATOM 729 C CA . SER A 1 87 ? -17.103 -9.815 2.062 1.00 95.31 87 SER A CA 1
ATOM 730 C C . SER A 1 87 ? -16.747 -10.953 3.022 1.00 95.31 87 SER A C 1
ATOM 732 O O . SER A 1 87 ? -17.420 -11.125 4.038 1.00 95.31 87 SER A O 1
ATOM 734 N N . ASP A 1 88 ? -15.668 -11.691 2.757 1.00 95.38 88 ASP A N 1
ATOM 735 C CA . ASP A 1 88 ? -15.131 -12.715 3.659 1.00 95.38 88 ASP A CA 1
ATOM 736 C C . ASP A 1 88 ? -14.204 -12.152 4.754 1.00 95.38 88 ASP A C 1
ATOM 738 O O . ASP A 1 88 ? -13.692 -12.901 5.583 1.00 95.38 88 ASP A O 1
ATOM 742 N N . GLY A 1 89 ? -14.016 -10.830 4.793 1.00 96.56 89 GLY A N 1
ATOM 743 C CA . GLY A 1 89 ? -13.195 -10.132 5.778 1.00 96.56 89 GLY A CA 1
ATOM 744 C C . GLY A 1 89 ? -11.722 -10.001 5.400 1.00 96.56 89 GLY A C 1
ATOM 745 O O . GLY A 1 89 ? -10.996 -9.297 6.105 1.00 96.56 89 GLY A O 1
ATOM 746 N N . ARG A 1 90 ? -11.273 -10.608 4.293 1.00 97.75 90 ARG A N 1
ATOM 747 C CA . ARG A 1 90 ? -9.925 -10.360 3.771 1.00 97.75 90 ARG A CA 1
ATOM 748 C C . ARG A 1 90 ? -9.788 -8.922 3.292 1.00 97.75 90 ARG A C 1
ATOM 750 O O . ARG A 1 90 ? -10.745 -8.298 2.837 1.00 97.75 90 ARG A O 1
ATOM 757 N N . ILE A 1 91 ? -8.563 -8.417 3.325 1.00 98.25 91 ILE A N 1
ATOM 758 C CA . ILE A 1 91 ? -8.200 -7.144 2.707 1.00 98.25 91 ILE A CA 1
ATOM 759 C C . ILE A 1 91 ? -7.388 -7.451 1.459 1.00 98.25 91 ILE A C 1
ATOM 761 O O . ILE A 1 91 ? -6.447 -8.241 1.513 1.00 98.25 91 ILE A O 1
ATOM 765 N N . VAL A 1 92 ? -7.729 -6.817 0.343 1.00 98.12 92 VAL A N 1
ATOM 766 C CA . VAL A 1 92 ? -6.929 -6.864 -0.877 1.00 98.12 92 VAL A CA 1
ATOM 767 C C . VAL A 1 92 ? -6.283 -5.509 -1.128 1.00 98.12 92 VAL A C 1
ATOM 769 O O . VAL A 1 92 ? -6.938 -4.471 -1.043 1.00 98.12 92 VAL A O 1
ATOM 772 N N . ALA A 1 93 ? -4.993 -5.528 -1.451 1.00 98.31 93 ALA A N 1
ATOM 773 C CA . ALA A 1 93 ? -4.289 -4.388 -2.009 1.00 98.31 93 ALA A CA 1
ATOM 774 C C . ALA A 1 93 ? -4.030 -4.641 -3.492 1.00 98.31 93 ALA A C 1
ATOM 776 O O . ALA A 1 93 ? -3.480 -5.685 -3.847 1.00 98.31 93 ALA A O 1
ATOM 777 N N . VAL A 1 94 ? -4.378 -3.687 -4.353 1.00 98.00 94 VAL A N 1
ATOM 778 C CA . VAL A 1 94 ? -3.941 -3.676 -5.755 1.00 98.00 94 VAL A CA 1
ATOM 779 C C . VAL A 1 94 ? -2.912 -2.575 -5.954 1.00 98.00 94 VAL A C 1
ATOM 781 O O . VAL A 1 94 ? -3.104 -1.448 -5.506 1.00 98.00 94 VAL A O 1
ATOM 784 N N . VAL A 1 95 ? -1.795 -2.908 -6.601 1.00 96.88 95 VAL A N 1
ATOM 785 C CA . VAL A 1 95 ? -0.709 -1.957 -6.873 1.00 96.88 95 VAL A CA 1
ATOM 786 C C . VAL A 1 95 ? -0.202 -2.159 -8.295 1.00 96.88 95 VAL A C 1
ATOM 788 O O . VAL A 1 95 ? 0.100 -3.291 -8.690 1.00 96.88 95 VAL A O 1
ATOM 791 N N . ASP A 1 96 ? -0.061 -1.075 -9.061 1.00 94.38 96 ASP A N 1
ATOM 792 C CA . ASP A 1 96 ? 0.615 -1.135 -10.355 1.00 94.38 96 ASP A CA 1
ATOM 793 C C . ASP A 1 96 ? 2.140 -1.211 -10.205 1.00 94.38 96 ASP A C 1
ATOM 795 O O . ASP A 1 96 ? 2.775 -0.457 -9.459 1.00 94.38 96 ASP A O 1
ATOM 799 N N . GLN A 1 97 ? 2.717 -2.145 -10.959 1.00 91.06 97 GLN A N 1
ATOM 800 C CA . GLN A 1 97 ? 4.143 -2.305 -11.193 1.00 91.06 97 GLN A CA 1
ATOM 801 C C . GLN A 1 97 ? 4.492 -1.728 -12.559 1.00 91.06 97 GLN A C 1
ATOM 803 O O . GLN A 1 97 ? 3.895 -2.111 -13.568 1.00 91.06 97 GLN A O 1
ATOM 808 N N . ILE A 1 98 ? 5.506 -0.870 -12.598 1.00 88.19 98 ILE A N 1
ATOM 809 C CA . ILE A 1 98 ? 6.019 -0.279 -13.833 1.00 88.19 98 ILE A CA 1
ATOM 810 C C . ILE A 1 98 ? 7.475 -0.705 -14.010 1.00 88.19 98 ILE A C 1
ATOM 812 O O . ILE A 1 98 ? 8.271 -0.557 -13.085 1.00 88.19 98 ILE A O 1
ATOM 816 N N . LYS A 1 99 ? 7.830 -1.213 -15.196 1.00 83.50 99 LYS A N 1
ATOM 817 C CA . LYS A 1 99 ? 9.211 -1.577 -15.565 1.00 83.50 99 LYS A CA 1
ATOM 818 C C . LYS A 1 99 ? 9.773 -0.722 -16.701 1.00 83.50 99 LYS A C 1
ATOM 820 O O . LYS A 1 99 ? 9.028 -0.241 -17.557 1.00 83.50 99 LYS A O 1
ATOM 825 N N . GLY A 1 100 ? 11.104 -0.613 -16.746 1.00 66.56 100 GLY A N 1
ATOM 826 C CA . GLY A 1 100 ? 11.843 -0.164 -17.933 1.00 66.56 100 GLY A CA 1
ATOM 827 C C . GLY A 1 100 ? 11.989 1.352 -18.107 1.00 66.56 100 GLY A C 1
ATOM 828 O O . GLY A 1 100 ? 11.873 1.851 -19.227 1.00 66.56 100 GLY A O 1
ATOM 829 N N . LEU A 1 101 ? 12.283 2.104 -17.038 1.00 61.91 101 LEU A N 1
ATOM 830 C CA . LEU A 1 101 ? 12.495 3.562 -17.123 1.00 61.91 101 LEU A CA 1
ATOM 831 C C . LEU A 1 101 ? 13.689 3.961 -18.023 1.00 61.91 101 LEU A C 1
ATOM 833 O O . LEU A 1 101 ? 13.671 5.046 -18.606 1.00 61.91 101 LEU A O 1
ATOM 837 N N . LYS A 1 102 ? 14.697 3.087 -18.193 1.00 52.38 102 LYS A N 1
ATOM 838 C CA . LYS A 1 102 ? 15.894 3.335 -19.027 1.00 52.38 102 LYS A CA 1
ATOM 839 C C . LYS A 1 102 ? 15.731 3.055 -20.522 1.00 52.38 102 LYS A C 1
ATOM 841 O O . LYS A 1 102 ? 16.517 3.566 -21.323 1.00 52.38 102 LYS A O 1
ATOM 846 N N . CYS A 1 103 ? 14.738 2.277 -20.946 1.00 47.75 103 CYS A N 1
ATOM 847 C CA . CYS A 1 103 ? 14.623 1.903 -22.351 1.00 47.75 103 CYS A CA 1
ATOM 848 C C . CYS A 1 103 ? 13.983 3.033 -23.169 1.00 47.75 103 CYS A C 1
ATOM 850 O O . CYS A 1 103 ? 12.816 2.971 -23.540 1.00 47.75 103 CYS A O 1
ATOM 852 N N . ARG A 1 104 ? 14.773 4.056 -23.523 1.00 43.81 104 ARG A N 1
ATOM 853 C CA . ARG A 1 104 ? 14.389 5.088 -24.510 1.00 43.81 104 ARG A CA 1
ATOM 854 C C . ARG A 1 104 ? 14.027 4.505 -25.890 1.00 43.81 104 ARG A C 1
ATOM 856 O O . ARG A 1 104 ? 13.459 5.219 -26.707 1.00 43.81 104 ARG A O 1
ATOM 863 N N . HIS A 1 105 ? 14.332 3.225 -26.131 1.00 45.25 105 HIS A N 1
ATOM 864 C CA . HIS A 1 105 ? 14.194 2.547 -27.421 1.00 45.25 105 HIS A CA 1
ATOM 865 C C . HIS A 1 105 ? 13.332 1.272 -27.424 1.00 45.25 105 HIS A C 1
ATOM 867 O O . HIS A 1 105 ? 13.162 0.700 -28.497 1.00 45.25 105 HIS A O 1
ATOM 873 N N . SER A 1 106 ? 12.769 0.806 -26.298 1.00 43.94 106 SER A N 1
ATOM 874 C CA . SER A 1 106 ? 11.894 -0.380 -26.320 1.00 43.94 106 SER A CA 1
ATOM 875 C C . SER A 1 106 ? 10.435 0.001 -26.067 1.00 43.94 106 SER A C 1
ATOM 877 O O . SER A 1 106 ? 10.082 0.669 -25.100 1.00 43.94 106 SER A O 1
ATOM 879 N N . GLN A 1 107 ? 9.564 -0.448 -26.965 1.00 48.31 107 GLN A N 1
ATOM 880 C CA . GLN A 1 107 ? 8.112 -0.269 -26.914 1.00 48.31 107 GLN A CA 1
ATOM 881 C C . GLN A 1 107 ? 7.432 -1.070 -25.779 1.00 48.31 107 GLN A C 1
ATOM 883 O O . GLN A 1 107 ? 6.209 -1.132 -25.725 1.00 48.31 107 GLN A O 1
ATOM 888 N N . ALA A 1 108 ? 8.185 -1.684 -24.860 1.00 52.81 108 ALA A N 1
ATOM 889 C CA . ALA A 1 108 ? 7.655 -2.598 -23.850 1.00 52.81 108 ALA A CA 1
ATOM 890 C C . ALA A 1 108 ? 7.864 -2.055 -22.429 1.00 52.81 108 ALA A C 1
ATOM 892 O O . ALA A 1 108 ? 8.650 -2.585 -21.647 1.00 52.81 108 ALA A O 1
ATOM 893 N N . ARG A 1 109 ? 7.132 -0.990 -22.079 1.00 68.00 109 ARG A N 1
ATOM 894 C CA . ARG A 1 109 ? 6.882 -0.667 -20.668 1.00 68.00 109 ARG A CA 1
ATOM 895 C C . ARG A 1 109 ? 5.909 -1.710 -20.134 1.00 68.00 109 ARG A C 1
ATOM 897 O O . ARG A 1 109 ? 4.732 -1.682 -20.489 1.00 68.00 109 ARG A O 1
ATOM 904 N N . GLU A 1 110 ? 6.385 -2.642 -19.315 1.00 82.56 110 GLU A N 1
ATOM 905 C CA . GLU A 1 110 ? 5.464 -3.515 -18.589 1.00 82.56 110 GLU A CA 1
ATOM 906 C C . GLU A 1 110 ? 4.778 -2.672 -17.512 1.00 82.56 110 GLU A C 1
ATOM 908 O O . GLU A 1 110 ? 5.437 -2.113 -16.636 1.00 82.56 110 GLU A O 1
ATOM 913 N N . GLN A 1 111 ? 3.461 -2.543 -17.637 1.00 90.75 111 GLN A N 1
ATOM 914 C CA . GLN A 1 111 ? 2.581 -1.858 -16.699 1.00 90.75 111 GLN A CA 1
ATOM 915 C C . GLN A 1 111 ? 1.498 -2.845 -16.320 1.00 90.75 111 GLN A C 1
ATOM 917 O O . GLN A 1 111 ? 0.698 -3.242 -17.174 1.00 90.75 111 GLN A O 1
ATOM 922 N N . ILE A 1 112 ? 1.526 -3.311 -15.082 1.00 93.44 112 ILE A N 1
ATOM 923 C CA . ILE A 1 112 ? 0.705 -4.443 -14.685 1.00 93.44 112 ILE A CA 1
ATOM 924 C C . ILE A 1 112 ? 0.323 -4.355 -13.222 1.00 93.44 112 ILE A C 1
ATOM 926 O O . ILE A 1 112 ? 1.129 -3.986 -12.371 1.00 93.44 112 ILE A O 1
ATOM 930 N N . ASN A 1 113 ? -0.910 -4.735 -12.931 1.00 96.06 113 ASN A N 1
ATOM 931 C CA . ASN A 1 113 ? -1.431 -4.727 -11.581 1.00 96.06 113 ASN A CA 1
ATOM 932 C C . ASN A 1 113 ? -1.082 -6.039 -10.878 1.00 96.06 113 ASN A C 1
ATOM 934 O O . ASN A 1 113 ? -1.066 -7.124 -11.478 1.00 96.06 113 ASN A O 1
ATOM 938 N N . ARG A 1 114 ? -0.763 -5.931 -9.595 1.00 95.88 114 ARG A N 1
ATOM 939 C CA . ARG A 1 114 ? -0.466 -7.046 -8.697 1.00 95.88 114 ARG A CA 1
ATOM 940 C C . ARG A 1 114 ? -1.383 -6.965 -7.492 1.00 95.88 114 ARG A C 1
ATOM 942 O O . ARG A 1 114 ? -1.781 -5.865 -7.114 1.00 95.88 114 ARG A O 1
ATOM 949 N N . LEU A 1 115 ? -1.693 -8.120 -6.916 1.00 97.50 115 LEU A N 1
ATOM 950 C CA . LEU A 1 115 ? -2.536 -8.211 -5.729 1.00 97.50 115 LEU A CA 1
ATOM 951 C C . LEU A 1 115 ? -1.739 -8.684 -4.519 1.00 97.50 115 LEU A C 1
ATOM 953 O O . LEU A 1 115 ? -0.870 -9.546 -4.644 1.00 97.50 115 LEU A O 1
ATOM 957 N N . TRP A 1 116 ? -2.099 -8.163 -3.355 1.00 97.75 116 TRP A N 1
ATOM 958 C CA . TRP A 1 116 ? -1.755 -8.731 -2.060 1.00 97.75 116 TRP A CA 1
ATOM 959 C C . TRP A 1 116 ? -3.027 -8.977 -1.282 1.00 97.75 116 TRP A C 1
ATOM 961 O O . TRP A 1 116 ? -3.965 -8.191 -1.383 1.00 97.75 116 TRP A O 1
ATOM 971 N N . PHE A 1 117 ? -3.034 -10.037 -0.488 1.00 97.81 117 PHE A N 1
ATOM 972 C CA . PHE A 1 117 ? -4.152 -10.369 0.379 1.00 97.81 117 PHE A CA 1
ATOM 973 C C . PHE A 1 117 ? -3.685 -10.464 1.821 1.00 97.81 117 PHE A C 1
ATOM 975 O O . PHE A 1 117 ? -2.648 -11.060 2.094 1.00 97.81 117 PHE A O 1
ATOM 982 N N . SER A 1 118 ? -4.475 -9.912 2.728 1.00 97.69 118 SER A N 1
ATOM 983 C CA . SER A 1 118 ? -4.380 -10.177 4.156 1.00 97.69 118 SER A CA 1
ATOM 984 C C . SER A 1 118 ? -5.655 -10.873 4.610 1.00 97.69 118 SER A C 1
ATOM 986 O O . SER A 1 118 ? -6.759 -10.446 4.270 1.00 97.69 118 SER A O 1
ATOM 988 N N . ASP A 1 119 ? -5.497 -11.950 5.368 1.00 97.38 119 ASP A N 1
ATOM 989 C CA . ASP A 1 119 ? -6.559 -12.735 5.999 1.00 97.38 119 ASP A CA 1
ATOM 990 C C . ASP A 1 119 ? -6.602 -12.555 7.526 1.00 97.38 119 ASP A C 1
ATOM 992 O O . ASP A 1 119 ? -7.399 -13.191 8.212 1.00 97.38 119 ASP A O 1
ATOM 996 N N . ASP A 1 120 ? -5.799 -11.632 8.055 1.00 96.25 120 ASP A N 1
ATOM 997 C CA . ASP A 1 120 ? -5.586 -11.424 9.483 1.00 96.25 120 ASP A CA 1
ATOM 998 C C . ASP A 1 120 ? -5.683 -9.943 9.883 1.00 96.25 120 ASP A C 1
ATOM 1000 O O . ASP A 1 120 ? -4.905 -9.428 10.684 1.00 96.25 120 ASP A O 1
ATOM 1004 N N . ASN A 1 121 ? -6.679 -9.241 9.336 1.00 94.88 121 ASN A N 1
ATOM 1005 C CA . ASN A 1 121 ? -6.971 -7.838 9.653 1.00 94.88 121 ASN A CA 1
ATOM 1006 C C . ASN A 1 121 ? -5.840 -6.854 9.274 1.00 94.88 121 ASN A C 1
ATOM 1008 O O . ASN A 1 121 ? -5.703 -5.794 9.891 1.00 94.88 121 ASN A O 1
ATOM 1012 N N . GLY A 1 122 ? -5.054 -7.186 8.246 1.00 94.00 122 GLY A N 1
ATOM 1013 C CA . GLY A 1 122 ? -3.988 -6.351 7.684 1.00 94.00 122 GLY A CA 1
ATOM 1014 C C . GLY A 1 122 ? -2.620 -6.527 8.342 1.00 94.00 122 GLY A C 1
ATOM 1015 O O . GLY A 1 122 ? -1.714 -5.752 8.036 1.00 94.00 122 GLY A O 1
ATOM 1016 N N . HIS A 1 123 ? -2.460 -7.502 9.242 1.00 92.94 123 HIS A N 1
ATOM 1017 C CA . HIS A 1 123 ? -1.206 -7.720 9.966 1.00 92.94 123 HIS A CA 1
ATOM 1018 C C . HIS A 1 123 ? -0.133 -8.387 9.098 1.00 92.94 123 HIS A C 1
ATOM 1020 O O . HIS A 1 123 ? 1.030 -7.988 9.164 1.00 92.94 123 HIS A O 1
ATOM 1026 N N . HIS A 1 124 ? -0.518 -9.334 8.245 1.00 94.56 124 HIS A N 1
ATOM 1027 C CA . HIS A 1 124 ? 0.368 -9.990 7.292 1.00 94.56 124 HIS A CA 1
ATOM 1028 C C . HIS A 1 124 ? -0.244 -9.985 5.888 1.00 94.56 124 HIS A C 1
ATOM 1030 O O . HIS A 1 124 ? -1.461 -10.035 5.712 1.00 94.56 124 HIS A O 1
ATOM 1036 N N . TRP A 1 125 ? 0.617 -9.920 4.871 1.00 96.00 125 TRP A N 1
ATOM 1037 C CA . TRP A 1 125 ? 0.212 -9.784 3.473 1.00 96.00 125 TRP A CA 1
ATOM 1038 C C . TRP A 1 125 ? 0.879 -10.847 2.600 1.00 96.00 125 TRP A C 1
ATOM 1040 O O . TRP A 1 125 ? 2.099 -10.993 2.589 1.00 96.00 125 TRP A O 1
ATOM 1050 N N . GLN A 1 126 ? 0.071 -11.567 1.829 1.00 95.69 126 GLN A N 1
ATOM 1051 C CA . GLN A 1 126 ? 0.485 -12.598 0.882 1.00 95.69 126 GLN A CA 1
ATOM 1052 C C . GLN A 1 126 ? 0.479 -12.023 -0.540 1.00 95.69 126 GLN A C 1
ATOM 1054 O O . GLN A 1 126 ? -0.544 -11.513 -0.995 1.00 95.69 126 GLN A O 1
ATOM 1059 N N . GLY A 1 127 ? 1.602 -12.102 -1.257 1.00 93.31 127 GLY A N 1
ATOM 1060 C CA . GLY A 1 127 ? 1.749 -11.584 -2.623 1.00 93.31 127 GLY A CA 1
ATOM 1061 C C . GLY A 1 127 ? 3.192 -11.167 -2.949 1.00 93.31 127 GLY A C 1
ATOM 1062 O O . GLY A 1 127 ? 4.091 -11.424 -2.149 1.00 93.31 127 GLY A O 1
ATOM 1063 N N . PRO A 1 128 ? 3.447 -10.512 -4.102 1.00 93.94 128 PRO A N 1
ATOM 1064 C CA . PRO A 1 128 ? 2.483 -10.168 -5.150 1.00 93.94 128 PRO A CA 1
ATOM 1065 C C . PRO A 1 128 ? 1.927 -11.391 -5.877 1.00 93.94 128 PRO A C 1
ATOM 1067 O O . PRO A 1 128 ? 2.685 -12.211 -6.393 1.00 93.94 128 PRO A O 1
ATOM 1070 N N . LEU A 1 129 ? 0.610 -11.441 -6.043 1.00 95.00 129 LEU A N 1
ATOM 1071 C CA . LEU A 1 129 ? -0.047 -12.341 -6.982 1.00 95.00 129 LEU A CA 1
ATOM 1072 C C . LEU A 1 129 ? -0.177 -11.671 -8.363 1.00 95.00 129 LEU A C 1
ATOM 1074 O O . LEU A 1 129 ? -0.490 -10.474 -8.449 1.00 95.00 129 LEU A O 1
ATOM 1078 N N . PRO A 1 130 ? 0.092 -12.402 -9.462 1.00 93.31 130 PRO A N 1
ATOM 1079 C CA . PRO A 1 130 ? -0.024 -11.867 -10.811 1.00 93.31 130 PRO A CA 1
ATOM 1080 C C . PRO A 1 130 ? -1.491 -11.644 -11.197 1.00 93.31 130 PRO A C 1
ATOM 1082 O O . PRO A 1 130 ? -2.382 -12.373 -10.772 1.00 93.31 130 PRO A O 1
ATOM 1085 N N . THR A 1 131 ? -1.728 -10.665 -12.069 1.00 94.25 131 THR A N 1
ATOM 1086 C CA . THR A 1 131 ? -3.028 -10.444 -12.716 1.00 94.25 131 THR A CA 1
ATOM 1087 C C . THR A 1 131 ? -2.820 -10.271 -14.220 1.00 94.25 131 THR A C 1
ATOM 1089 O O . THR A 1 131 ? -1.733 -9.855 -14.634 1.00 94.25 131 THR A O 1
ATOM 1092 N N . PRO A 1 132 ? -3.836 -10.529 -15.060 1.00 92.94 132 PRO A N 1
ATOM 1093 C CA . PRO A 1 132 ? -3.783 -10.169 -16.476 1.00 92.94 132 PRO A CA 1
ATOM 1094 C C . PRO A 1 132 ? -4.010 -8.663 -16.719 1.00 92.94 132 PRO A C 1
ATOM 1096 O O . PRO A 1 132 ? -3.945 -8.213 -17.865 1.00 92.94 132 PRO A O 1
ATOM 1099 N N . VAL A 1 133 ? -4.300 -7.877 -15.673 1.00 94.00 133 VAL A N 1
ATOM 1100 C CA . VAL A 1 133 ? -4.734 -6.480 -15.786 1.00 94.00 133 VAL A CA 1
ATOM 1101 C C . VAL A 1 133 ? -3.532 -5.574 -16.027 1.00 94.00 133 VAL A C 1
ATOM 1103 O O . VAL A 1 133 ? -2.716 -5.325 -15.136 1.00 94.00 133 VAL A O 1
ATOM 1106 N N . LYS A 1 134 ? -3.445 -5.049 -17.247 1.00 94.12 134 LYS A N 1
ATOM 1107 C CA . LYS A 1 134 ? -2.412 -4.098 -17.667 1.00 94.12 134 LYS A CA 1
ATOM 1108 C C . LYS A 1 134 ? -2.829 -2.659 -17.373 1.00 94.12 134 LYS A C 1
ATOM 1110 O O . LYS A 1 134 ? -4.016 -2.351 -17.354 1.00 94.12 134 LYS A O 1
ATOM 1115 N N . GLY A 1 135 ? -1.844 -1.785 -17.209 1.00 92.38 135 GLY A N 1
ATOM 1116 C CA . GLY A 1 135 ? -2.039 -0.356 -16.965 1.00 92.38 135 GLY A CA 1
ATOM 1117 C C . GLY A 1 135 ? -1.464 0.108 -15.631 1.00 92.38 135 GLY A C 1
ATOM 1118 O O . GLY A 1 135 ? -0.836 -0.664 -14.907 1.00 92.38 135 GLY A O 1
ATOM 1119 N N . ILE A 1 136 ? -1.663 1.393 -15.349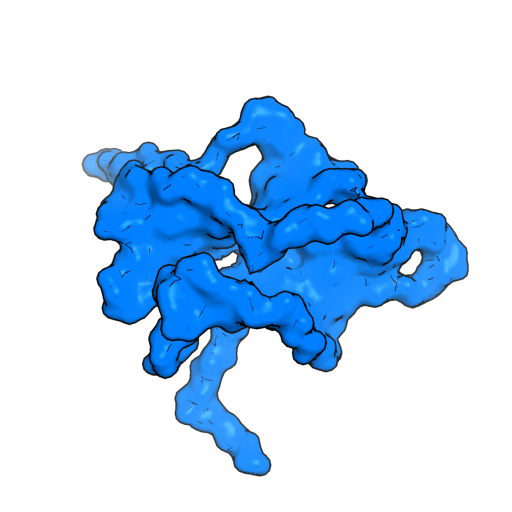 1.00 93.62 136 ILE A N 1
ATOM 1120 C CA . ILE A 1 136 ? -1.169 2.099 -14.161 1.00 93.62 136 ILE A CA 1
ATOM 1121 C C . ILE A 1 136 ? -2.323 2.813 -13.472 1.00 93.62 136 ILE A C 1
ATOM 1123 O O . ILE A 1 136 ? -3.330 3.089 -14.121 1.00 93.62 136 ILE A O 1
ATOM 1127 N N . VAL A 1 137 ? -2.139 3.182 -12.202 1.00 95.06 137 VAL A N 1
ATOM 1128 C CA . VAL A 1 137 ? -3.148 3.916 -11.420 1.00 95.06 137 VAL A CA 1
ATOM 1129 C C . VAL A 1 137 ? -4.473 3.138 -11.373 1.00 95.06 137 VAL A C 1
ATOM 1131 O O . VAL A 1 137 ? -5.480 3.605 -11.907 1.00 95.06 137 VAL A O 1
ATOM 1134 N N . PRO A 1 138 ? -4.474 1.926 -10.782 1.00 96.19 138 PRO A N 1
ATOM 1135 C CA . PRO A 1 138 ? -5.695 1.154 -10.636 1.00 96.19 138 PRO A CA 1
ATOM 1136 C C . PRO A 1 138 ? -6.722 1.899 -9.787 1.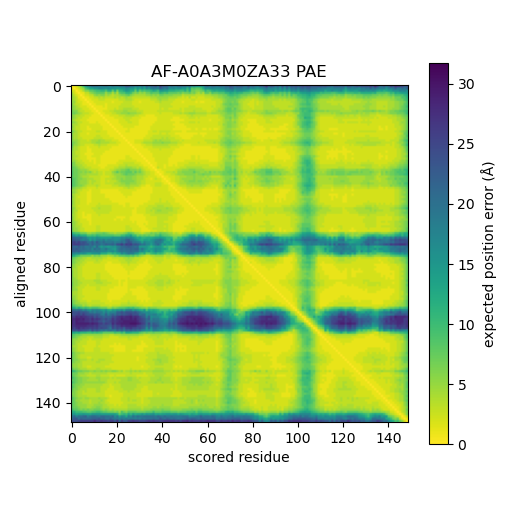00 96.19 138 PRO A C 1
ATOM 1138 O O . PRO A 1 138 ? -6.401 2.801 -9.002 1.00 96.19 138 PRO A O 1
ATOM 1141 N N . ASP A 1 139 ? -7.963 1.461 -9.937 1.00 95.12 139 ASP A N 1
ATOM 1142 C CA . ASP A 1 139 ? -9.016 1.713 -8.965 1.00 95.12 139 ASP A CA 1
ATOM 1143 C C . ASP A 1 139 ? -9.175 0.501 -8.030 1.00 95.12 139 ASP A C 1
ATOM 1145 O O . ASP A 1 139 ? -8.475 -0.507 -8.172 1.00 95.12 139 ASP A O 1
ATOM 1149 N N . GLN A 1 140 ? -10.065 0.613 -7.050 1.00 94.62 140 GLN A N 1
ATOM 1150 C CA . GLN A 1 140 ? -10.361 -0.433 -6.078 1.00 94.62 140 GLN A CA 1
ATOM 1151 C C . GLN A 1 140 ? -10.850 -1.731 -6.737 1.00 94.62 140 GLN A C 1
ATOM 1153 O O . GLN A 1 140 ? -11.527 -1.727 -7.770 1.00 94.62 140 GLN A O 1
ATOM 1158 N N . LEU A 1 141 ? -10.523 -2.866 -6.110 1.00 93.88 141 LEU A N 1
ATOM 1159 C CA . LEU A 1 141 ? -11.067 -4.157 -6.515 1.00 93.88 141 LEU A CA 1
ATOM 1160 C C . LEU A 1 141 ? -12.481 -4.279 -5.950 1.00 93.88 141 LEU A C 1
ATOM 1162 O O . LEU A 1 141 ? -12.680 -4.273 -4.739 1.00 93.88 141 LEU A O 1
ATOM 1166 N N . ILE A 1 142 ? -13.463 -4.427 -6.834 1.00 92.31 142 ILE A N 1
ATOM 1167 C CA . ILE A 1 142 ? -14.863 -4.574 -6.440 1.00 92.31 142 ILE A CA 1
ATOM 1168 C C . ILE A 1 142 ? -15.242 -6.050 -6.497 1.00 92.31 142 ILE A C 1
ATOM 1170 O O . ILE A 1 142 ? -15.197 -6.679 -7.555 1.00 92.31 142 ILE A O 1
ATOM 1174 N N . GLU A 1 143 ? -15.650 -6.592 -5.355 1.00 91.88 143 GLU A N 1
ATOM 1175 C CA . GLU A 1 143 ? -16.252 -7.916 -5.287 1.00 91.88 143 GLU A CA 1
ATOM 1176 C C . GLU A 1 143 ? -17.703 -7.860 -5.783 1.00 91.88 143 GLU A C 1
ATOM 1178 O O . GLU A 1 143 ? -18.535 -7.098 -5.283 1.00 91.88 143 GLU A O 1
ATOM 1183 N N . LEU A 1 144 ? -18.015 -8.668 -6.796 1.00 90.88 144 LEU A N 1
ATOM 1184 C CA . LEU A 1 144 ? -19.372 -8.790 -7.314 1.00 90.88 144 LEU A CA 1
ATOM 1185 C C . LEU A 1 144 ? -20.154 -9.814 -6.490 1.00 90.88 144 LEU A C 1
ATOM 1187 O O . LEU A 1 144 ? -19.645 -10.883 -6.171 1.00 90.88 144 LEU A O 1
ATOM 1191 N N . ARG A 1 145 ? -21.432 -9.529 -6.216 1.00 84.19 145 ARG A N 1
ATOM 1192 C CA . ARG A 1 145 ? -22.323 -10.454 -5.483 1.00 84.19 145 ARG A CA 1
ATOM 1193 C C . ARG A 1 145 ? -22.544 -11.782 -6.216 1.00 84.19 145 ARG A C 1
ATOM 1195 O O . ARG A 1 145 ? -22.805 -12.798 -5.582 1.00 84.19 145 ARG A O 1
ATOM 1202 N N . HIS A 1 146 ? -22.470 -11.753 -7.546 1.00 83.19 146 HIS A N 1
ATOM 1203 C CA . HIS A 1 146 ? -22.628 -12.899 -8.436 1.00 83.19 146 HIS A CA 1
ATOM 1204 C C . HIS A 1 146 ? -21.675 -12.739 -9.627 1.00 83.19 146 HIS A C 1
ATOM 1206 O O . HIS A 1 146 ? -21.477 -11.620 -10.105 1.00 83.19 146 HIS A O 1
ATOM 1212 N N . GLY A 1 147 ? -21.120 -13.845 -10.123 1.00 73.94 147 GLY A N 1
ATOM 1213 C CA . GLY A 1 147 ? -20.309 -13.889 -11.340 1.00 73.94 147 GLY A CA 1
ATOM 1214 C C . GLY A 1 147 ? -20.801 -14.988 -12.287 1.00 73.94 147 GLY A C 1
ATOM 1215 O O . GLY A 1 147 ? -21.467 -15.918 -11.825 1.00 73.94 147 GLY A O 1
ATOM 1216 N N . PRO A 1 148 ? -20.530 -14.887 -13.600 1.00 69.19 148 PRO A N 1
ATOM 1217 C CA . PRO A 1 148 ? -20.748 -16.007 -14.508 1.00 69.19 148 PRO A CA 1
ATOM 1218 C C . PRO A 1 148 ? -19.849 -17.183 -14.090 1.00 69.19 148 PRO A C 1
ATOM 1220 O O . PRO A 1 148 ? -18.673 -16.973 -13.788 1.00 69.19 148 PRO A O 1
ATOM 1223 N N . PHE A 1 149 ? -20.439 -18.379 -14.025 1.00 56.19 149 PHE A N 1
ATOM 1224 C CA . PHE A 1 149 ? -19.749 -19.643 -13.751 1.00 56.19 149 PHE A CA 1
ATOM 1225 C C . PHE A 1 149 ? -18.818 -20.041 -14.899 1.00 56.19 149 PHE A C 1
ATOM 1227 O O . PHE A 1 149 ? -19.197 -19.792 -16.069 1.00 56.19 149 PHE A O 1
#

Foldseek 3Di:
DDDDDADADDDPQWDKDQWEWDAFPLRKIKIKIKTARDPPHQQDIFIWIWIDPPNRNDIDDTDTLDPPDPDRVQAKGWHHWYWYQDPLRKIKIKIWMWGHPPCPPDPDTFTAIFMWIDPDNSPHIDDRDGDPDGDHHDDDDDDDPDDDD

Radius of gyration: 16.36 Å; Cα contacts (8 Å, |Δi|>4): 337; chains: 1; bounding box: 40×43×44 Å

Solvent-accessible surface area (backbone atoms only — not comparable to full-atom values): 8777 Å² total; per-residue (Å²): 134,84,77,88,86,65,83,84,80,85,61,97,77,45,39,73,44,54,71,31,65,33,56,42,90,87,62,35,34,38,37,35,25,20,41,25,57,36,100,89,37,56,75,45,56,44,47,34,33,32,41,17,85,60,86,57,70,52,64,51,76,82,39,62,73,56,80,84,68,96,56,63,33,55,56,44,38,62,59,25,44,26,42,27,55,45,95,90,51,31,38,38,38,42,35,15,38,42,32,45,79,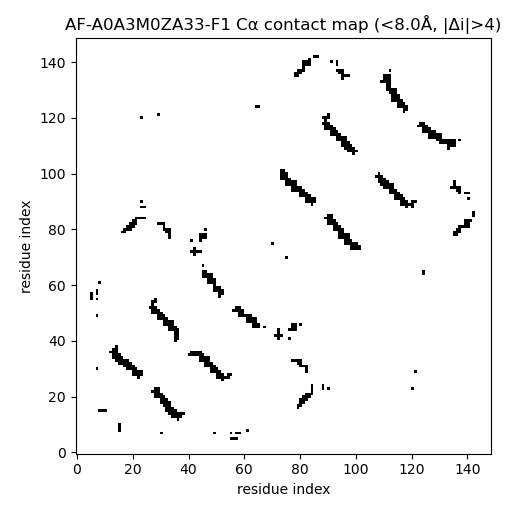74,50,90,84,55,96,68,62,50,36,30,33,30,36,32,40,12,84,60,86,69,76,52,68,51,65,80,39,88,54,92,52,67,47,69,66,65,72,65,74,79,86,69,99,72,75,90,131

Nearest PDB structures (foldseek):
  8ule-assembly1_A  TM=7.273E-01  e=9.963E-07  Clostridium perfringens ATCC 13124
  8um0-assembly1_A  TM=7.273E-01  e=1.619E-06  Clostridium perfringens ATCC 13124
  5muk-assembly1_A  TM=5.776E-01  e=2.876E-04  Bacteroides thetaiotaomicron VPI-5482
  5ay9-assembly1_A  TM=6.928E-01  e=1.256E-02  Ruminococcus albus 7 = DSM 20455
  2yfr-assembly1_A  TM=5.896E-01  e=1.503E-01  Lactobacillus johnsonii

Secondary structure (DSSP, 8-state):
-PPP-------SSSEEEEEEEEE-TTS-EEEEEEEEEETTEEEEEEEEEEEESSTTSS-PPPEESS------TTTEEEEEEEEEE-TTS-EEEEEEEEE-TT-TT-S---EEEEEEEESSTTSS-EEEEEEEEE-SS--PPPPPS----

Sequence (149 aa):
MRHPIFSIAKHPTMYLAFPDLTMTHTGRLWCCYNRCKHHHDRSVTQIFLQYSDDWGTTWSEPQPLMECLDHDPEERFWNCPRLSTLSDGRIVAVVDQIKGLKCRHSQAREQINRLWFSDDNGHHWQGPLPTPVKGIVPDQLIELRHGPF

pLDDT: mean 88.32, std 14.2, range [43.81, 98.56]

Mean predicted aligned error: 5.72 Å